Protein AF-A0A958EP16-F1 (afdb_monomer_lite)

Secondary structure (DSSP, 8-state):
--THHHHHHHHHHHHHTSPP-TTHHHHHHHHHHHHHHH--SHHHHHHHHHHHHHHHHHHHS-HHHHHHHHHHHHPPBTTB--SS--BGGGSS-HHHHHHHHHHHHHSS----TTS-TTBHHHHHHHHHHHHHTT-GGGGHHHHHHHHHHHHHHHHHH--SHHHHHHHHHHHHHHHHTT-

Sequence (179 aa):
MDNTFYSHIFRFYSKSLTFPYNELGWELQHLFRQMEVLCQNDLEEQLAGHALEVLNYFQGEEMSTLQGEYSRMFSHVEGEEPMLPIHFTAYGNPGDADLILDHLFESSFDVTFDEAPESIINLLDYYCYLAETDDILERLSEFVSVLKDFSQKLYEVSNINFYKELAKGLNEIAGILAD

Foldseek 3Di:
DLLLLLLLLLLLLLLLLDQDDDCSLVVLVVSLVSLVVVDDDPLSVVLSVLSVQLSVQSVVDDSCVSNVQSCQADPDDVPDHGLADQFLCVWFDVVLLVVLLVVLVPDPDDADPVDDCRGPSVVSNVCSVCSVVVNNLPRLPSVLRSLLGRLVSQLVSGPGVSSVSSSVSSNSVSVVSVD

Radius of gyration: 15.42 Å; chains: 1; bounding box: 32×38×39 Å

pLDDT: mean 91.77, std 8.0, range [49.97, 98.62]

Structure (mmCIF, N/CA/C/O backbone):
data_AF-A0A958EP16-F1
#
_entry.id   AF-A0A958EP16-F1
#
loop_
_atom_site.group_PDB
_atom_site.id
_atom_site.type_symbol
_atom_site.label_atom_id
_atom_site.label_alt_id
_atom_site.label_comp_id
_atom_site.label_asym_id
_atom_site.label_entity_id
_atom_site.label_seq_id
_atom_site.pdbx_PDB_ins_code
_atom_site.Cartn_x
_atom_site.Cartn_y
_atom_site.Cartn_z
_atom_site.occupancy
_atom_site.B_iso_or_equiv
_atom_site.auth_seq_id
_atom_site.auth_comp_id
_atom_site.auth_asym_id
_atom_site.auth_atom_id
_atom_site.pdbx_PDB_model_num
ATOM 1 N N . MET A 1 1 ? 14.818 -2.607 -17.129 1.00 49.97 1 MET A N 1
ATOM 2 C CA . MET A 1 1 ? 13.990 -1.503 -16.613 1.00 49.97 1 MET A CA 1
ATOM 3 C C . MET A 1 1 ? 14.517 -1.272 -15.212 1.00 49.97 1 MET A C 1
ATOM 5 O O . MET A 1 1 ? 14.805 -2.269 -14.569 1.00 49.97 1 MET A O 1
ATOM 9 N N . ASP A 1 2 ? 14.826 -0.042 -14.809 1.00 64.69 2 ASP A N 1
ATOM 10 C CA . ASP A 1 2 ? 15.309 0.185 -13.443 1.00 64.69 2 ASP A CA 1
ATOM 11 C C . ASP A 1 2 ? 14.117 0.015 -12.493 1.00 64.69 2 ASP A C 1
ATOM 13 O O . ASP A 1 2 ? 13.277 0.903 -12.373 1.00 64.69 2 ASP A O 1
ATOM 17 N N . ASN A 1 3 ? 13.997 -1.166 -11.886 1.00 81.38 3 ASN A N 1
ATOM 18 C CA . ASN A 1 3 ? 12.860 -1.521 -11.038 1.00 81.38 3 ASN A CA 1
ATOM 19 C C . ASN A 1 3 ? 12.918 -0.840 -9.657 1.00 81.38 3 ASN A C 1
ATOM 21 O O . ASN A 1 3 ? 12.017 -1.018 -8.834 1.00 81.38 3 ASN A O 1
ATOM 25 N N . THR A 1 4 ? 13.931 0.000 -9.412 1.00 88.62 4 THR A N 1
ATOM 26 C CA . THR A 1 4 ? 14.090 0.750 -8.161 1.00 88.62 4 THR A CA 1
ATOM 27 C C . THR A 1 4 ? 12.885 1.657 -7.883 1.00 88.62 4 THR A C 1
ATOM 29 O O . THR A 1 4 ? 12.469 1.772 -6.731 1.00 88.62 4 THR A O 1
ATOM 32 N N . PHE A 1 5 ? 12.259 2.247 -8.913 1.00 94.25 5 PHE A N 1
ATOM 33 C CA . PHE A 1 5 ? 11.011 3.007 -8.738 1.00 94.25 5 PHE A CA 1
ATOM 34 C C . PHE A 1 5 ? 9.907 2.141 -8.109 1.00 94.25 5 PHE A C 1
ATOM 36 O O . PHE A 1 5 ? 9.296 2.535 -7.113 1.00 94.25 5 PHE A O 1
ATOM 43 N N . TYR A 1 6 ? 9.696 0.936 -8.647 1.00 93.19 6 TYR A N 1
ATOM 44 C CA . TYR A 1 6 ? 8.673 0.013 -8.162 1.00 93.19 6 TYR A CA 1
ATOM 45 C C . TYR A 1 6 ? 8.987 -0.508 -6.754 1.00 93.19 6 TYR A C 1
ATOM 47 O O . TYR A 1 6 ? 8.089 -0.603 -5.922 1.00 93.19 6 TYR A O 1
ATOM 55 N N . SER A 1 7 ? 10.259 -0.742 -6.419 1.00 94.62 7 SER A N 1
ATOM 56 C CA . SER A 1 7 ? 10.644 -1.023 -5.027 1.00 94.62 7 SER A CA 1
ATOM 57 C C . SER A 1 7 ? 10.155 0.079 -4.077 1.00 94.62 7 SER A C 1
ATOM 59 O O . SER A 1 7 ? 9.487 -0.206 -3.077 1.00 94.62 7 SER A O 1
ATOM 61 N N . HIS A 1 8 ? 10.418 1.347 -4.404 1.00 96.25 8 HIS A N 1
ATOM 62 C CA . HIS A 1 8 ? 10.002 2.459 -3.554 1.00 96.25 8 HIS A CA 1
ATOM 63 C C . HIS A 1 8 ? 8.486 2.623 -3.483 1.00 96.25 8 HIS A C 1
ATOM 65 O O . HIS A 1 8 ? 7.982 2.951 -2.406 1.00 96.25 8 HIS A O 1
ATOM 71 N N . ILE A 1 9 ? 7.756 2.367 -4.573 1.00 96.75 9 ILE A N 1
ATOM 72 C CA . ILE A 1 9 ? 6.301 2.505 -4.551 1.00 96.75 9 ILE A CA 1
ATOM 73 C C . ILE A 1 9 ? 5.632 1.417 -3.718 1.00 96.75 9 ILE A C 1
ATOM 75 O O . ILE A 1 9 ? 4.785 1.731 -2.883 1.00 96.75 9 ILE A O 1
ATOM 79 N N . PHE A 1 10 ? 6.060 0.159 -3.841 1.00 96.56 10 PHE A N 1
ATOM 80 C CA . PHE A 1 10 ? 5.532 -0.908 -2.994 1.00 96.56 10 PHE A CA 1
ATOM 81 C C . PHE A 1 10 ? 5.832 -0.646 -1.520 1.00 96.56 10 PHE A C 1
ATOM 83 O O . PHE A 1 10 ? 4.932 -0.738 -0.686 1.00 96.56 10 PHE A O 1
ATOM 90 N N . ARG A 1 11 ? 7.056 -0.204 -1.205 1.00 96.50 11 ARG A N 1
ATOM 91 C CA . ARG A 1 11 ? 7.441 0.175 0.160 1.00 96.50 11 ARG A CA 1
ATOM 92 C C . ARG A 1 11 ? 6.622 1.355 0.689 1.00 96.50 11 ARG A C 1
ATOM 94 O O . ARG A 1 11 ? 6.258 1.362 1.862 1.00 96.50 11 ARG A O 1
ATOM 101 N N . PHE A 1 12 ? 6.300 2.338 -0.155 1.00 98.31 12 PHE A N 1
ATOM 102 C CA . PHE A 1 12 ? 5.432 3.461 0.209 1.00 98.31 12 PHE A CA 1
ATOM 103 C C . PHE A 1 12 ? 4.033 2.985 0.608 1.00 98.31 12 PHE A C 1
ATOM 105 O O . PHE A 1 12 ? 3.537 3.363 1.672 1.00 98.31 12 PHE A O 1
ATOM 112 N N . TYR A 1 13 ? 3.401 2.135 -0.205 1.00 98.19 13 TYR A N 1
ATOM 113 C CA . TYR A 1 13 ? 2.058 1.635 0.095 1.00 98.19 13 TYR A CA 1
ATOM 114 C C . TYR A 1 13 ? 2.039 0.650 1.265 1.00 98.19 13 TYR A C 1
ATOM 116 O O . TYR A 1 13 ? 1.132 0.733 2.091 1.00 98.19 13 TYR A O 1
ATOM 124 N N . SER A 1 14 ? 3.060 -0.203 1.391 1.00 97.06 14 SER A N 1
ATOM 125 C CA . SER A 1 14 ? 3.266 -1.071 2.558 1.00 97.06 14 SER A CA 1
ATOM 126 C C . SER A 1 14 ? 3.289 -0.246 3.848 1.00 97.06 14 SER A C 1
ATOM 128 O O . SER A 1 14 ? 2.462 -0.435 4.740 1.00 97.06 14 SER A O 1
ATOM 130 N N . LYS A 1 15 ? 4.145 0.785 3.902 1.00 96.56 15 LYS A N 1
ATOM 131 C CA . LYS A 1 15 ? 4.243 1.700 5.047 1.00 96.56 15 LYS A CA 1
ATOM 132 C C . LYS A 1 15 ? 2.944 2.450 5.321 1.00 96.56 15 LYS A C 1
ATOM 134 O O . LYS A 1 15 ? 2.556 2.599 6.478 1.00 96.56 15 LYS A O 1
ATOM 139 N N . SER A 1 16 ? 2.254 2.892 4.275 1.00 97.25 16 SER A N 1
ATOM 140 C CA . SER A 1 16 ? 0.991 3.629 4.399 1.00 97.25 16 SER A CA 1
ATOM 141 C C . SER A 1 16 ? -0.153 2.777 4.967 1.00 97.25 16 SER A C 1
ATOM 143 O O . SER A 1 16 ? -1.118 3.328 5.494 1.00 97.25 16 SER A O 1
ATOM 145 N N . LEU A 1 17 ? -0.049 1.448 4.877 1.00 96.50 17 LEU A N 1
ATOM 146 C CA . LEU A 1 17 ? -0.997 0.496 5.455 1.00 96.50 17 LEU A CA 1
ATOM 147 C C . LEU A 1 17 ? -0.679 0.107 6.900 1.00 96.50 17 LEU A C 1
ATOM 149 O O . LEU A 1 17 ? -1.462 -0.628 7.488 1.00 96.50 17 LEU A O 1
ATOM 153 N N . THR A 1 18 ? 0.422 0.579 7.486 1.00 95.25 18 THR A N 1
ATOM 154 C CA . THR A 1 18 ? 0.726 0.315 8.901 1.00 95.25 18 THR A CA 1
ATOM 155 C C . THR A 1 18 ? -0.133 1.179 9.830 1.00 95.25 18 THR A C 1
ATOM 157 O O . THR A 1 18 ? -0.734 2.176 9.412 1.00 95.25 18 THR A O 1
ATOM 160 N N . PHE A 1 19 ? -0.199 0.811 11.115 1.00 95.38 19 PHE A N 1
ATOM 161 C CA . PHE A 1 19 ? -0.883 1.628 12.119 1.00 95.38 19 PHE A CA 1
ATOM 162 C C . PHE A 1 19 ? -0.321 3.067 12.118 1.00 95.38 19 PHE A C 1
ATOM 164 O O . PHE A 1 19 ? 0.888 3.221 12.265 1.00 95.38 19 PHE A O 1
ATOM 171 N N . PRO A 1 20 ? -1.141 4.129 12.003 1.00 97.00 20 PRO A N 1
ATOM 172 C CA . PRO A 1 20 ? -0.633 5.500 11.898 1.00 97.00 20 PRO A CA 1
ATOM 173 C C . PRO A 1 20 ? 0.117 5.999 13.147 1.00 97.00 20 PRO A C 1
ATOM 175 O O . PRO A 1 20 ? -0.374 5.898 14.275 1.00 97.00 20 PRO A O 1
ATOM 178 N N . TYR A 1 21 ? 1.281 6.624 12.941 1.00 96.81 21 TYR A N 1
ATOM 179 C CA . TYR A 1 21 ? 2.093 7.272 13.983 1.00 96.81 21 TYR A CA 1
ATOM 180 C C . TYR A 1 21 ? 2.746 8.570 13.481 1.00 96.81 21 TYR A C 1
ATOM 182 O O . TYR A 1 21 ? 2.775 8.849 12.283 1.00 96.81 21 TYR A O 1
ATOM 190 N N . ASN A 1 22 ? 3.259 9.393 14.402 1.00 93.50 22 ASN A N 1
ATOM 191 C CA . ASN A 1 22 ? 3.715 10.761 14.108 1.00 93.50 22 ASN A CA 1
ATOM 192 C C . ASN A 1 22 ? 4.858 10.821 13.087 1.00 93.50 22 ASN A C 1
ATOM 194 O O . ASN A 1 22 ? 4.890 11.704 12.232 1.00 93.50 22 ASN A O 1
ATOM 198 N N . GLU A 1 23 ? 5.807 9.896 13.177 1.00 97.12 23 GLU A N 1
ATOM 199 C CA . GLU A 1 23 ? 6.991 9.864 12.324 1.00 97.12 23 GLU A CA 1
ATOM 200 C C . GLU A 1 23 ? 6.695 9.308 10.920 1.00 97.12 23 GLU A C 1
ATOM 202 O O . GLU A 1 23 ? 7.430 9.624 9.982 1.00 97.12 23 GLU A O 1
ATOM 207 N N . LEU A 1 24 ? 5.585 8.580 10.737 1.00 96.94 24 LEU A N 1
ATOM 208 C CA . LEU A 1 24 ? 5.226 7.940 9.467 1.00 96.94 24 LEU A CA 1
ATOM 209 C C . LEU A 1 24 ? 5.122 8.951 8.318 1.00 96.94 24 LEU A C 1
ATOM 211 O O . LEU A 1 24 ? 5.589 8.686 7.216 1.00 96.94 24 LEU A O 1
ATOM 215 N N . GLY A 1 25 ? 4.604 10.155 8.576 1.00 96.62 25 GLY A N 1
ATOM 216 C CA . GLY A 1 25 ? 4.508 11.200 7.551 1.00 96.62 25 GLY A CA 1
ATOM 217 C C . GLY A 1 25 ? 5.867 11.618 6.975 1.00 96.62 25 GLY A C 1
ATOM 218 O O . GLY A 1 25 ? 5.964 11.930 5.788 1.00 96.62 25 GLY A O 1
ATOM 219 N N . TRP A 1 26 ? 6.930 11.586 7.786 1.00 97.31 26 TRP A N 1
ATOM 220 C CA . TRP A 1 26 ? 8.295 11.867 7.331 1.00 97.31 26 TRP A CA 1
ATOM 221 C C . TRP A 1 26 ? 8.878 10.706 6.527 1.00 97.31 26 TRP A C 1
ATOM 223 O O . TRP A 1 26 ? 9.560 10.939 5.530 1.00 97.31 26 TRP A O 1
ATOM 233 N N . GLU A 1 27 ? 8.589 9.468 6.932 1.00 97.75 27 GLU A N 1
ATOM 234 C CA . GLU A 1 27 ? 8.996 8.263 6.201 1.00 97.75 27 GLU A CA 1
ATOM 235 C C . GLU A 1 27 ? 8.351 8.216 4.809 1.00 97.75 27 GLU A C 1
ATOM 237 O O . GLU A 1 27 ? 9.049 8.048 3.808 1.00 97.75 27 GLU A O 1
ATOM 242 N N . LEU A 1 28 ? 7.040 8.462 4.729 1.00 98.06 28 LEU A N 1
ATOM 243 C CA . LEU A 1 28 ? 6.305 8.529 3.465 1.00 98.06 28 LEU A CA 1
ATOM 244 C C . LEU A 1 28 ? 6.817 9.668 2.576 1.00 98.06 28 LEU A C 1
ATOM 246 O O . LEU A 1 28 ? 7.030 9.476 1.380 1.00 98.06 28 LEU A O 1
ATOM 250 N N . GLN A 1 29 ? 7.098 10.839 3.157 1.00 98.19 29 GLN A N 1
ATOM 251 C CA . GLN A 1 29 ? 7.703 11.954 2.429 1.00 98.19 29 GLN A CA 1
ATOM 252 C C . GLN A 1 29 ? 9.084 11.595 1.865 1.00 98.19 29 GLN A C 1
ATOM 254 O O . GLN A 1 29 ? 9.408 12.021 0.754 1.00 98.19 29 GLN A O 1
ATOM 259 N N . HIS A 1 30 ? 9.901 10.849 2.612 1.00 97.69 30 HIS A N 1
ATOM 260 C CA . HIS A 1 30 ? 11.217 10.404 2.157 1.00 97.69 30 HIS A CA 1
ATOM 261 C C . HIS A 1 30 ? 11.107 9.441 0.970 1.00 97.69 30 HIS A C 1
ATOM 263 O O . HIS A 1 30 ? 11.744 9.680 -0.056 1.00 97.69 30 HIS A O 1
ATOM 269 N N . LEU A 1 31 ? 10.255 8.417 1.080 1.00 97.12 31 LEU A N 1
ATOM 270 C CA . LEU A 1 31 ? 9.993 7.460 0.000 1.00 97.12 31 LEU A CA 1
ATOM 271 C C . LEU A 1 31 ? 9.449 8.161 -1.251 1.00 97.12 31 LEU A C 1
ATOM 273 O O . LEU A 1 31 ? 9.923 7.911 -2.357 1.00 97.12 31 LEU A O 1
ATOM 277 N N . PHE A 1 32 ? 8.529 9.115 -1.079 1.00 97.81 32 PHE A N 1
ATOM 278 C CA . PHE A 1 32 ? 8.015 9.920 -2.185 1.00 97.81 32 PHE A CA 1
ATOM 279 C C . PHE A 1 32 ? 9.122 10.685 -2.922 1.00 97.81 32 PHE A C 1
ATOM 281 O O . PHE A 1 32 ? 9.171 10.671 -4.149 1.00 97.81 32 PHE A O 1
ATOM 288 N N . ARG A 1 33 ? 10.061 11.308 -2.198 1.00 97.75 33 ARG A N 1
ATOM 289 C CA . ARG A 1 33 ? 11.191 12.014 -2.830 1.00 97.75 33 ARG A CA 1
ATOM 290 C C . ARG A 1 33 ? 12.118 11.078 -3.603 1.00 97.75 33 ARG A C 1
ATOM 292 O O . ARG A 1 33 ? 12.686 11.501 -4.603 1.00 97.75 33 ARG A O 1
ATOM 299 N N . GLN A 1 34 ? 12.279 9.832 -3.158 1.00 95.81 34 GLN A N 1
ATOM 300 C CA . GLN A 1 34 ? 13.047 8.833 -3.907 1.00 95.81 34 GLN A CA 1
ATOM 301 C C . GLN A 1 34 ? 12.351 8.490 -5.229 1.00 95.81 34 GLN A C 1
ATOM 303 O O . GLN A 1 34 ? 12.999 8.520 -6.272 1.00 95.81 34 GLN A O 1
ATOM 308 N N . MET A 1 35 ? 11.033 8.266 -5.203 1.00 95.50 35 MET A N 1
ATOM 309 C CA . MET A 1 35 ? 10.237 8.030 -6.415 1.00 95.50 35 MET A CA 1
ATOM 310 C C . MET A 1 35 ? 10.289 9.214 -7.390 1.00 95.50 35 MET A C 1
ATOM 312 O O . MET A 1 35 ? 10.505 9.013 -8.580 1.00 95.50 35 MET A O 1
ATOM 316 N N . GLU A 1 36 ? 10.164 10.448 -6.889 1.00 94.31 36 GLU A N 1
ATOM 317 C CA . GLU A 1 36 ? 10.193 11.676 -7.702 1.00 94.31 36 GLU A CA 1
ATOM 318 C C . GLU A 1 36 ? 11.503 11.825 -8.497 1.00 94.31 36 GLU A C 1
ATOM 320 O O . GLU A 1 36 ? 11.489 12.272 -9.640 1.00 94.31 36 GLU A O 1
ATOM 325 N N . VAL A 1 37 ? 12.638 11.427 -7.914 1.00 94.25 37 VAL A N 1
ATOM 326 C CA . VAL A 1 37 ? 13.952 11.472 -8.581 1.00 94.25 37 VAL A CA 1
ATOM 327 C C . VAL A 1 37 ? 14.127 10.339 -9.595 1.00 94.25 37 VAL A C 1
ATOM 329 O O . VAL A 1 37 ? 14.864 10.503 -10.567 1.00 94.25 37 VAL A O 1
ATOM 332 N N . LEU A 1 38 ? 13.494 9.192 -9.350 1.00 93.81 38 LEU A N 1
ATOM 333 C CA . LEU A 1 38 ? 13.651 7.986 -10.161 1.00 93.81 38 LEU A CA 1
ATOM 334 C C . LEU A 1 38 ? 12.691 7.913 -11.344 1.00 93.81 38 LEU A C 1
ATOM 336 O O . LEU A 1 38 ? 12.993 7.173 -12.270 1.00 93.81 38 LEU A O 1
ATOM 340 N N . CYS A 1 39 ? 11.586 8.657 -11.316 1.00 92.62 39 CYS A N 1
ATOM 341 C CA . CYS A 1 39 ? 10.572 8.676 -12.364 1.00 92.62 39 CYS A CA 1
ATOM 342 C C . CYS A 1 39 ? 11.172 8.962 -13.757 1.00 92.62 39 CYS A C 1
ATOM 344 O O . CYS A 1 39 ? 11.847 9.975 -13.964 1.00 92.62 39 CYS A O 1
ATOM 346 N N . GLN A 1 40 ? 10.922 8.071 -14.719 1.00 93.00 40 GLN A N 1
ATOM 347 C CA . GLN A 1 40 ? 11.486 8.119 -16.075 1.00 93.00 40 GLN A CA 1
ATOM 348 C C . GLN A 1 40 ? 10.427 8.211 -17.177 1.00 93.00 40 GLN A C 1
ATOM 350 O O . GLN A 1 40 ? 10.778 8.478 -18.329 1.00 93.00 40 GLN A O 1
ATOM 355 N N . ASN A 1 41 ? 9.156 7.947 -16.865 1.00 92.62 41 ASN A N 1
ATOM 356 C CA . ASN A 1 41 ? 8.073 7.885 -17.845 1.00 92.62 41 ASN A CA 1
ATOM 357 C C . ASN A 1 41 ? 6.717 8.316 -17.259 1.00 92.62 41 ASN A C 1
ATOM 359 O O . ASN A 1 41 ? 6.550 8.408 -16.046 1.00 92.62 41 ASN A O 1
ATOM 363 N N . ASP A 1 42 ? 5.744 8.540 -18.144 1.00 94.25 42 ASP A N 1
ATOM 364 C CA . ASP A 1 42 ? 4.411 9.044 -17.792 1.00 94.25 42 ASP A CA 1
ATOM 365 C C . ASP A 1 42 ? 3.644 8.119 -16.822 1.00 94.25 42 ASP A C 1
ATOM 367 O O . ASP A 1 42 ? 2.875 8.607 -15.994 1.00 94.25 42 ASP A O 1
ATOM 371 N N . LEU A 1 43 ? 3.852 6.793 -16.889 1.00 93.75 43 LEU A N 1
ATOM 372 C CA . LEU A 1 43 ? 3.199 5.837 -15.979 1.00 93.75 43 LEU A CA 1
ATOM 373 C C . LEU A 1 43 ? 3.758 5.962 -14.559 1.00 93.75 43 LEU A C 1
ATOM 375 O O . LEU A 1 43 ? 3.006 6.008 -13.589 1.00 93.75 43 LEU A O 1
ATOM 379 N N . GLU A 1 44 ? 5.079 6.059 -14.431 1.00 94.88 44 GLU A N 1
ATOM 380 C CA . GLU A 1 44 ? 5.746 6.300 -13.150 1.00 94.88 44 GLU A CA 1
ATOM 381 C C . GLU A 1 44 ? 5.371 7.674 -12.575 1.00 94.88 44 GLU A C 1
ATOM 383 O O . GLU A 1 44 ? 5.170 7.803 -11.367 1.00 94.88 44 GLU A O 1
ATOM 388 N N . GLU A 1 45 ? 5.193 8.694 -13.422 1.00 94.88 45 GLU A N 1
ATOM 389 C CA . GLU A 1 45 ? 4.743 10.023 -12.993 1.00 94.88 45 GLU A CA 1
ATOM 390 C C . GLU A 1 45 ? 3.316 9.969 -12.446 1.00 94.88 45 GLU A C 1
ATOM 392 O O . GLU A 1 45 ? 3.033 10.523 -11.380 1.00 94.88 45 GLU A O 1
ATOM 397 N N . GLN A 1 46 ? 2.428 9.246 -13.130 1.00 95.75 46 GLN A N 1
ATOM 398 C CA . GLN A 1 46 ? 1.061 9.026 -12.675 1.00 95.75 46 GLN A CA 1
ATOM 399 C C . GLN A 1 46 ? 1.032 8.305 -11.320 1.00 95.75 46 GLN A C 1
ATOM 401 O O . GLN A 1 46 ? 0.353 8.748 -10.389 1.00 95.75 46 GLN A O 1
ATOM 406 N N . LEU A 1 47 ? 1.801 7.225 -11.185 1.00 96.50 47 LEU A N 1
ATOM 407 C CA . LEU A 1 47 ? 1.928 6.457 -9.950 1.00 96.50 47 LEU A CA 1
ATOM 408 C C . LEU A 1 47 ? 2.492 7.295 -8.789 1.00 96.50 47 LEU A C 1
ATOM 410 O O . LEU A 1 47 ? 1.951 7.271 -7.681 1.00 96.50 47 LEU A O 1
ATOM 414 N N . ALA A 1 48 ? 3.528 8.098 -9.042 1.00 97.06 48 ALA A N 1
ATOM 415 C CA . ALA A 1 48 ? 4.055 9.043 -8.062 1.00 97.06 48 ALA A CA 1
ATOM 416 C C . ALA A 1 48 ? 3.007 10.103 -7.678 1.00 97.06 48 ALA A C 1
ATOM 418 O O . ALA A 1 48 ? 2.887 10.453 -6.504 1.00 97.06 48 ALA A O 1
ATOM 419 N N . GLY A 1 49 ? 2.200 10.571 -8.634 1.00 97.44 49 GLY A N 1
ATOM 420 C CA . GLY A 1 49 ? 1.079 11.478 -8.386 1.00 97.44 49 GLY A CA 1
ATOM 421 C C . GLY A 1 49 ? 0.064 10.907 -7.393 1.00 97.44 49 GLY A C 1
ATOM 422 O O . GLY A 1 49 ? -0.325 11.594 -6.449 1.00 97.44 49 GLY A O 1
ATOM 423 N N . HIS A 1 50 ? -0.302 9.629 -7.525 1.00 98.06 50 HIS A N 1
ATOM 424 C CA . HIS A 1 50 ? -1.168 8.960 -6.548 1.00 98.06 50 HIS A CA 1
ATOM 425 C C . HIS A 1 50 ? -0.526 8.871 -5.157 1.00 98.06 50 HIS A C 1
ATOM 427 O O . HIS A 1 50 ? -1.196 9.131 -4.156 1.00 98.06 50 HIS A O 1
ATOM 433 N N . ALA A 1 51 ? 0.770 8.561 -5.073 1.00 98.19 51 ALA A N 1
ATOM 434 C CA . ALA A 1 51 ? 1.487 8.554 -3.798 1.00 98.19 51 ALA A CA 1
ATOM 435 C C . ALA A 1 51 ? 1.530 9.951 -3.144 1.00 98.19 51 ALA A C 1
ATOM 437 O O . ALA A 1 51 ? 1.394 10.071 -1.924 1.00 98.19 51 ALA A O 1
ATOM 438 N N . LEU A 1 52 ? 1.656 11.020 -3.938 1.00 98.31 52 LEU A N 1
ATOM 439 C CA . LEU A 1 52 ? 1.599 12.396 -3.442 1.00 98.31 52 LEU A CA 1
ATOM 440 C C . LEU A 1 52 ? 0.230 12.734 -2.839 1.00 98.31 52 LEU A C 1
ATOM 442 O O . LEU A 1 52 ? 0.174 13.339 -1.770 1.00 98.31 52 LEU A O 1
ATOM 446 N N . GLU A 1 53 ? -0.866 12.332 -3.484 1.00 98.31 53 GLU A N 1
ATOM 447 C CA . GLU A 1 53 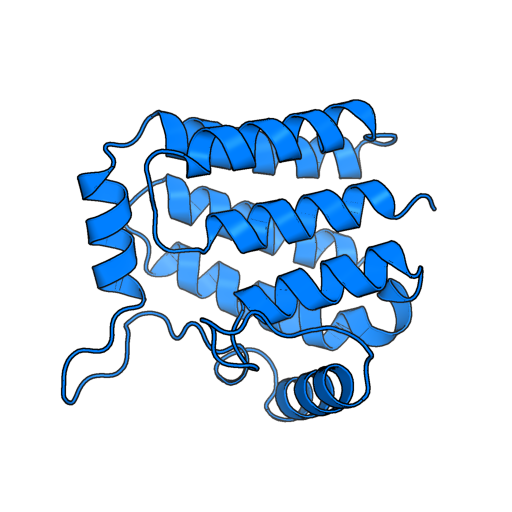? -2.217 12.534 -2.942 1.00 98.31 53 GLU A CA 1
ATOM 448 C C . GLU A 1 53 ? -2.394 11.811 -1.601 1.00 98.31 53 GLU A C 1
ATOM 450 O O 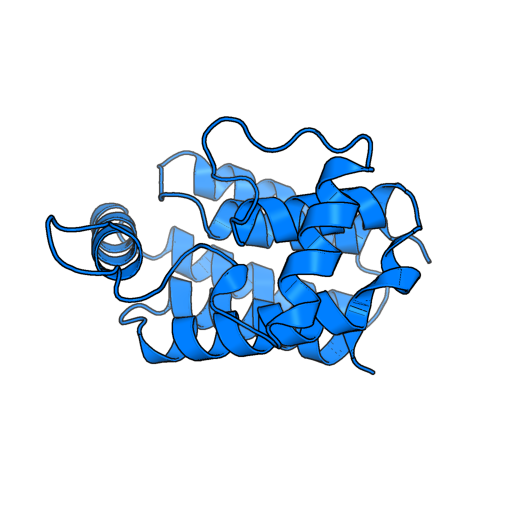. GLU A 1 53 ? -2.847 12.414 -0.626 1.00 98.31 53 GLU A O 1
ATOM 455 N N . VAL A 1 54 ? -1.942 10.554 -1.501 1.00 98.38 54 VAL A N 1
ATOM 456 C CA . VAL A 1 54 ? -1.940 9.797 -0.235 1.00 98.38 54 VAL A CA 1
ATOM 457 C C . VAL A 1 54 ? -1.184 10.555 0.859 1.00 98.38 54 VAL A C 1
ATOM 459 O O . VAL A 1 54 ? -1.704 10.730 1.963 1.00 98.38 54 VAL A O 1
ATOM 462 N N . LEU A 1 55 ? 0.016 11.051 0.550 1.00 98.12 55 LEU A N 1
ATOM 463 C CA . LEU A 1 55 ? 0.839 11.815 1.487 1.00 98.12 55 LEU A CA 1
ATOM 464 C C . LEU A 1 55 ? 0.160 13.119 1.930 1.00 98.12 55 LEU A C 1
ATOM 466 O O . LEU A 1 55 ? 0.158 13.435 3.121 1.00 98.12 55 LEU A O 1
ATOM 470 N N . ASN A 1 56 ? -0.441 13.855 0.994 1.00 98.19 56 ASN A N 1
ATOM 471 C CA . ASN A 1 56 ? -1.142 15.105 1.278 1.00 98.19 56 ASN A CA 1
ATOM 472 C C . ASN A 1 56 ? -2.325 14.877 2.226 1.00 98.19 56 ASN A C 1
ATOM 474 O O . ASN A 1 56 ? -2.495 15.627 3.189 1.00 98.19 56 ASN A O 1
ATOM 478 N N . TYR A 1 57 ? -3.121 13.828 1.996 1.00 98.19 57 TYR A N 1
ATOM 479 C CA . TYR A 1 57 ? -4.221 13.486 2.896 1.00 98.19 57 TYR A CA 1
ATOM 480 C C . TYR A 1 57 ? -3.734 12.989 4.256 1.00 98.19 57 TYR A C 1
ATOM 482 O O . TYR A 1 57 ? -4.316 13.377 5.264 1.00 98.19 57 TYR A O 1
ATOM 490 N N . PHE A 1 58 ? -2.661 12.195 4.312 1.00 97.81 58 PHE A N 1
ATOM 491 C CA . PHE A 1 58 ? -2.072 11.769 5.584 1.00 97.81 58 PHE A CA 1
ATOM 492 C C . PHE A 1 58 ? -1.637 12.972 6.434 1.00 97.81 58 PHE A C 1
ATOM 494 O O . PHE A 1 58 ? -1.945 13.043 7.619 1.00 97.81 58 PHE A O 1
ATOM 501 N N . GLN A 1 59 ? -0.946 13.943 5.828 1.00 96.38 59 GLN A N 1
ATOM 502 C CA . GLN A 1 59 ? -0.459 15.141 6.522 1.00 96.38 59 GLN A CA 1
ATOM 503 C C . GLN A 1 59 ? -1.573 16.139 6.872 1.00 96.38 59 GLN A C 1
ATOM 505 O O . GLN A 1 59 ? -1.405 16.949 7.784 1.00 96.38 59 GLN A O 1
ATOM 510 N N . GLY A 1 60 ? -2.683 16.115 6.131 1.00 95.69 60 GLY A N 1
ATOM 511 C CA . GLY A 1 60 ? -3.833 16.994 6.343 1.00 95.69 60 GLY A CA 1
ATOM 512 C C . GLY A 1 60 ? -4.858 16.481 7.358 1.00 95.69 60 GLY A C 1
ATOM 513 O O . GLY A 1 60 ? -5.725 17.253 7.766 1.00 95.69 60 GLY A O 1
ATOM 514 N N . GLU A 1 61 ? -4.782 15.211 7.753 1.00 95.94 61 GLU A N 1
ATOM 515 C CA . GLU A 1 61 ? -5.729 14.563 8.663 1.00 95.94 61 GLU A CA 1
ATOM 516 C C . GLU A 1 61 ? -5.220 14.573 10.113 1.00 95.94 61 GLU A C 1
ATOM 518 O O . GLU A 1 61 ? -4.018 14.511 10.381 1.00 95.94 61 GLU A O 1
ATOM 523 N N . GLU A 1 62 ? -6.134 14.634 11.086 1.00 97.31 62 GLU A N 1
ATOM 524 C CA . GLU A 1 62 ? -5.736 14.514 12.490 1.00 97.31 62 GLU A CA 1
ATOM 525 C C . GLU A 1 62 ? -5.286 13.079 12.805 1.00 97.31 62 GLU A C 1
ATOM 527 O O . GLU A 1 62 ? -5.967 12.107 12.473 1.00 97.31 62 GLU A O 1
ATOM 532 N N . MET A 1 63 ? -4.167 12.927 13.525 1.00 97.75 63 MET A N 1
ATOM 533 C CA . MET A 1 63 ? -3.609 11.607 13.862 1.00 97.75 63 MET A CA 1
ATOM 534 C C . MET A 1 63 ? -4.620 10.697 14.578 1.00 97.75 63 MET A C 1
ATOM 536 O O . MET A 1 63 ? -4.701 9.507 14.290 1.00 97.75 63 MET A O 1
ATOM 540 N N . SER A 1 64 ? -5.443 11.252 15.472 1.00 97.81 64 SER A N 1
ATOM 541 C CA . SER A 1 64 ? -6.506 10.495 16.143 1.00 97.81 64 SER A CA 1
ATOM 542 C C . SER A 1 64 ? -7.582 9.995 15.182 1.00 97.81 64 SER A C 1
ATOM 544 O O . SER A 1 64 ? -8.131 8.916 15.403 1.00 97.81 64 SER A O 1
ATOM 546 N N . THR A 1 65 ? -7.879 10.744 14.117 1.00 98.19 65 THR A N 1
ATOM 547 C CA . THR A 1 65 ? -8.815 10.311 13.074 1.00 98.19 65 THR A CA 1
ATOM 548 C C . THR A 1 65 ? -8.222 9.159 12.273 1.00 98.19 65 THR A C 1
ATOM 550 O O . THR A 1 65 ? -8.894 8.146 12.088 1.00 98.19 65 THR A O 1
ATOM 553 N N . LEU A 1 66 ? -6.952 9.267 11.864 1.00 98.25 66 LEU A N 1
ATOM 554 C CA . LEU A 1 66 ? -6.241 8.199 11.153 1.00 98.25 66 LEU A CA 1
ATOM 555 C C . LEU A 1 66 ? -6.217 6.904 11.978 1.00 98.25 66 LEU A C 1
ATOM 557 O O . LEU A 1 66 ? -6.620 5.847 11.497 1.00 98.25 66 LEU A O 1
ATOM 561 N N . GLN A 1 67 ? -5.805 6.991 13.244 1.00 98.00 67 GLN A N 1
ATOM 562 C CA . GLN A 1 67 ? -5.729 5.843 14.155 1.00 98.00 67 GLN A CA 1
ATOM 563 C C . GLN A 1 67 ? -7.102 5.237 14.465 1.00 98.00 67 GLN A C 1
ATOM 565 O O . GLN A 1 67 ? -7.243 4.013 14.531 1.00 98.00 67 GLN A O 1
ATOM 570 N N . GLY A 1 68 ? -8.120 6.080 14.658 1.00 97.81 68 GLY A N 1
ATOM 571 C CA . GLY A 1 68 ? -9.491 5.634 14.891 1.00 97.81 68 GLY A CA 1
ATOM 572 C C . GLY A 1 68 ? -10.054 4.876 13.692 1.00 97.81 68 GLY A C 1
ATOM 573 O O . GLY A 1 68 ? -10.659 3.818 13.859 1.00 97.81 68 GLY A O 1
ATOM 574 N N . GLU A 1 69 ? -9.798 5.374 12.485 1.00 97.81 69 GLU A N 1
ATOM 575 C CA . GLU A 1 69 ? -10.232 4.732 11.251 1.00 97.81 69 GLU A CA 1
ATOM 576 C C . GLU A 1 69 ? -9.475 3.426 10.977 1.00 97.81 69 GLU A C 1
ATOM 578 O O . GLU A 1 69 ? -10.109 2.420 10.659 1.00 97.81 69 GLU A O 1
ATOM 583 N N . TYR A 1 70 ? -8.154 3.398 11.190 1.00 97.12 70 TYR A N 1
ATOM 584 C CA . TYR A 1 70 ? -7.367 2.163 11.141 1.00 97.12 70 TYR A CA 1
ATOM 585 C C . TYR A 1 70 ? -7.958 1.102 12.071 1.00 97.12 70 TYR A C 1
ATOM 587 O O . TYR A 1 70 ? -8.238 -0.025 11.664 1.00 97.12 70 TYR A O 1
ATOM 595 N N . SER A 1 71 ? -8.188 1.483 13.331 1.00 95.56 71 SER A N 1
ATOM 596 C CA . SER A 1 71 ? -8.687 0.560 14.348 1.00 95.56 71 SER A CA 1
ATOM 597 C C . SER A 1 71 ? -10.067 0.028 13.971 1.00 95.56 71 SER A C 1
ATOM 599 O O . SER A 1 71 ? -10.317 -1.167 14.079 1.00 95.56 71 SER A O 1
ATOM 601 N N . ARG A 1 72 ? -10.948 0.893 13.454 1.00 95.31 72 ARG A N 1
ATOM 602 C CA . ARG A 1 72 ? -12.284 0.504 12.990 1.00 95.31 72 ARG A CA 1
ATOM 603 C C . ARG A 1 72 ? -12.241 -0.531 11.864 1.00 95.31 72 ARG A C 1
ATOM 605 O O . ARG A 1 72 ? -13.101 -1.406 11.831 1.00 95.31 72 ARG A O 1
ATOM 612 N N . MET A 1 73 ? -11.301 -0.406 10.927 1.00 96.12 73 MET A N 1
ATOM 613 C CA . MET A 1 73 ? -11.238 -1.292 9.762 1.00 96.12 73 MET A CA 1
ATOM 614 C C . MET A 1 73 ? -10.541 -2.619 10.065 1.00 96.12 73 MET A C 1
ATOM 616 O O . MET A 1 73 ? -11.062 -3.667 9.690 1.00 96.12 73 MET A O 1
ATOM 620 N N . PHE A 1 74 ? -9.394 -2.569 10.745 1.00 93.75 74 PHE A N 1
ATOM 621 C CA . PHE A 1 74 ? -8.463 -3.699 10.829 1.00 93.75 74 PHE A CA 1
ATOM 622 C C . PHE A 1 74 ? -8.415 -4.387 12.198 1.00 93.75 74 PHE A C 1
ATOM 624 O O . PHE A 1 74 ? -7.894 -5.497 12.304 1.00 93.75 74 PHE A O 1
ATOM 631 N N . SER A 1 75 ? -8.913 -3.756 13.270 1.00 88.56 75 SER A N 1
ATOM 632 C CA . SER A 1 75 ? -8.832 -4.371 14.602 1.00 88.56 75 SER A CA 1
ATOM 633 C C . SER A 1 75 ? -9.851 -5.489 14.764 1.00 88.56 75 SER A C 1
ATOM 635 O O . SER A 1 75 ? -11.015 -5.350 14.395 1.00 88.56 75 SER A O 1
ATOM 637 N N . HIS A 1 76 ? -9.413 -6.575 15.395 1.00 80.25 76 HIS A N 1
ATOM 638 C CA . HIS A 1 76 ? -10.299 -7.647 15.823 1.00 80.25 76 HIS A CA 1
ATOM 639 C C . HIS A 1 76 ? -11.002 -7.249 17.121 1.00 80.25 76 HIS A C 1
ATOM 641 O O . HIS A 1 76 ? -10.358 -6.859 18.099 1.00 80.25 76 HIS A O 1
ATOM 647 N N . VAL A 1 77 ? -12.323 -7.388 17.140 1.00 79.38 77 VAL A N 1
ATOM 648 C CA . VAL A 1 77 ? -13.125 -7.342 18.364 1.00 79.38 77 VAL A CA 1
ATOM 649 C C . VAL A 1 77 ? -13.475 -8.783 18.722 1.00 79.38 77 VAL A C 1
ATOM 651 O O . VAL A 1 77 ? -13.709 -9.606 17.843 1.00 79.38 77 VAL A O 1
ATOM 654 N N . GLU A 1 78 ? -13.459 -9.134 20.008 1.00 77.69 78 GLU A N 1
ATOM 655 C CA . GLU A 1 78 ? -13.716 -10.513 20.437 1.00 77.69 78 GLU A CA 1
ATOM 656 C C . GLU A 1 78 ? -15.062 -11.025 19.888 1.00 77.69 78 GLU A C 1
ATOM 658 O O . GLU A 1 78 ? -16.122 -10.494 20.217 1.00 77.69 78 GLU A O 1
ATOM 663 N N . GLY A 1 79 ? -15.005 -12.067 19.051 1.00 76.69 79 GLY A N 1
ATOM 664 C CA . GLY A 1 79 ? -16.179 -12.678 18.422 1.00 76.69 79 GLY A CA 1
ATOM 665 C C . GLY A 1 79 ? -16.623 -12.057 17.092 1.00 76.69 79 GLY A C 1
ATOM 666 O O . GLY A 1 79 ? -17.610 -12.533 16.531 1.00 76.69 79 GLY A O 1
ATOM 667 N N . GLU A 1 80 ? -15.912 -11.052 16.572 1.00 83.69 80 GLU A N 1
ATOM 668 C CA . GLU A 1 80 ? -16.203 -10.405 15.289 1.00 83.69 80 GLU A CA 1
ATOM 669 C C . GLU A 1 80 ? -14.954 -10.345 14.397 1.00 83.69 80 GLU A C 1
ATOM 671 O O . GLU A 1 80 ? -13.861 -9.986 14.837 1.00 83.69 80 GLU A O 1
ATOM 676 N N . GLU A 1 81 ? -15.130 -10.691 13.121 1.00 84.44 81 GLU A N 1
ATOM 677 C CA . GLU A 1 81 ? -14.109 -10.482 12.092 1.00 84.44 81 GLU A CA 1
ATOM 678 C C . GLU A 1 81 ? -13.912 -8.976 11.845 1.00 84.44 81 GLU A C 1
ATOM 680 O O . GLU A 1 81 ? -14.885 -8.212 11.917 1.00 84.44 81 GLU A O 1
ATOM 685 N N . PRO A 1 82 ? -12.687 -8.522 11.525 1.00 91.56 82 PRO A N 1
ATOM 686 C CA . PRO A 1 82 ? -12.449 -7.133 11.159 1.00 91.56 82 PRO A CA 1
ATOM 687 C C . PRO A 1 82 ? -13.278 -6.757 9.925 1.00 91.56 82 PRO A C 1
ATOM 689 O O . PRO A 1 82 ? -13.541 -7.583 9.047 1.00 91.56 82 PRO A O 1
ATOM 692 N N . MET A 1 83 ? -13.658 -5.480 9.821 1.00 93.94 83 MET A N 1
ATOM 693 C CA . MET A 1 83 ? -14.415 -4.991 8.660 1.00 93.94 83 MET A CA 1
ATOM 694 C C . MET A 1 83 ? -13.641 -5.179 7.353 1.00 93.94 83 MET A C 1
ATOM 696 O O . MET A 1 83 ? -14.242 -5.396 6.301 1.00 93.94 83 MET A O 1
ATOM 700 N N . LEU A 1 84 ? -12.315 -5.084 7.432 1.00 95.88 84 LEU A N 1
ATOM 701 C CA . LEU A 1 84 ? -11.403 -5.336 6.336 1.00 95.88 84 LEU A CA 1
ATOM 702 C C . LEU A 1 84 ? -10.266 -6.242 6.829 1.00 95.88 84 LEU A C 1
ATOM 704 O O . LEU A 1 84 ? -9.392 -5.777 7.561 1.00 95.88 84 LEU A O 1
ATOM 708 N N . PRO A 1 85 ? -10.254 -7.530 6.450 1.00 94.00 85 PRO A N 1
ATOM 709 C CA . PRO A 1 85 ? -9.149 -8.424 6.777 1.00 94.00 85 PRO A CA 1
ATOM 710 C C . PRO A 1 85 ? -7.826 -7.895 6.216 1.00 94.00 85 PRO A C 1
ATOM 712 O O . PRO A 1 85 ? -7.745 -7.577 5.034 1.00 94.00 85 PRO A O 1
ATOM 715 N N . ILE A 1 86 ? -6.765 -7.827 7.019 1.00 92.81 86 ILE A N 1
ATOM 716 C CA . ILE A 1 86 ? -5.441 -7.432 6.503 1.00 92.81 86 ILE A CA 1
ATOM 717 C C . ILE A 1 86 ? -4.711 -8.596 5.813 1.00 92.81 86 ILE A C 1
ATOM 719 O O . ILE A 1 86 ? -3.664 -8.396 5.210 1.00 92.81 86 ILE A O 1
ATOM 723 N N . HIS A 1 87 ? -5.254 -9.812 5.884 1.00 93.12 87 HIS A N 1
ATOM 724 C CA . HIS A 1 87 ? -4.652 -11.019 5.324 1.00 93.12 87 HIS A CA 1
ATOM 725 C C . HIS A 1 87 ? -5.009 -11.171 3.839 1.00 93.12 87 HIS A C 1
ATOM 727 O O . HIS A 1 87 ? -6.192 -11.194 3.492 1.00 93.12 87 HIS A O 1
ATOM 733 N N . PHE A 1 88 ? -4.015 -11.314 2.957 1.00 93.00 88 PHE A N 1
ATOM 734 C CA . PHE A 1 88 ? -4.247 -11.432 1.514 1.00 93.00 88 PHE A CA 1
ATOM 735 C C . PHE A 1 88 ? -5.027 -12.693 1.122 1.00 93.00 88 PHE A C 1
ATOM 737 O O . PHE A 1 88 ? -5.670 -12.709 0.079 1.00 93.00 88 PHE A O 1
ATOM 744 N N . THR A 1 89 ? -5.052 -13.713 1.983 1.00 92.56 89 THR A N 1
ATOM 745 C CA . THR A 1 89 ? -5.844 -14.946 1.819 1.00 92.56 89 THR A CA 1
ATOM 746 C C . THR A 1 89 ? -7.356 -14.700 1.740 1.00 92.56 89 THR A C 1
ATOM 748 O O . THR A 1 89 ? -8.097 -15.565 1.278 1.00 92.56 89 THR A O 1
ATOM 751 N N . ALA A 1 90 ? -7.833 -13.523 2.161 1.00 92.75 90 ALA A N 1
ATOM 752 C CA . ALA A 1 90 ? -9.233 -13.111 2.047 1.00 92.75 90 ALA A CA 1
ATOM 753 C C . ALA A 1 90 ? -9.599 -12.492 0.676 1.00 92.75 90 ALA A C 1
ATOM 755 O O . ALA A 1 90 ? -10.739 -12.037 0.490 1.00 92.75 90 ALA A O 1
ATOM 756 N N . TYR A 1 91 ? -8.648 -12.432 -0.262 1.00 93.19 91 TYR A N 1
ATOM 757 C CA . TYR A 1 91 ? -8.756 -11.727 -1.541 1.00 93.19 91 TYR A CA 1
ATOM 758 C C . TYR A 1 91 ? -8.173 -12.566 -2.686 1.00 93.19 91 TYR A C 1
ATOM 760 O O . TYR A 1 91 ? -7.324 -13.424 -2.462 1.00 93.19 91 TYR A O 1
ATOM 768 N N . GLY A 1 92 ? -8.611 -12.308 -3.922 1.00 86.50 92 GLY A N 1
ATOM 769 C CA . GLY A 1 92 ? -8.177 -13.081 -5.084 1.00 86.50 92 GLY A CA 1
ATOM 770 C C . GLY A 1 92 ? -8.743 -14.504 -5.114 1.00 86.50 92 GLY A C 1
ATOM 771 O O . GLY A 1 92 ? -9.713 -14.832 -4.421 1.00 86.50 92 GLY A O 1
ATOM 772 N N . ASN A 1 93 ? -8.165 -15.364 -5.958 1.00 85.62 93 ASN A N 1
ATOM 773 C CA . ASN A 1 93 ? -8.601 -16.756 -6.022 1.00 85.62 93 ASN A CA 1
ATOM 774 C C . ASN A 1 93 ? -7.971 -17.567 -4.880 1.00 85.62 93 ASN A C 1
ATOM 776 O O . ASN A 1 93 ? -6.805 -17.353 -4.556 1.00 85.62 93 ASN A O 1
ATOM 780 N N . PRO A 1 94 ? -8.671 -18.577 -4.327 1.00 78.81 94 PRO A N 1
ATOM 781 C CA . PRO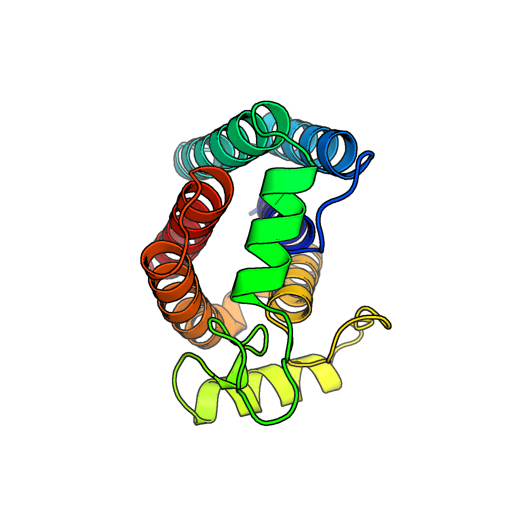 A 1 94 ? -8.124 -19.403 -3.248 1.00 78.81 94 PRO A CA 1
ATOM 782 C C . PRO A 1 94 ? -6.761 -20.044 -3.554 1.00 78.81 94 PRO A C 1
ATOM 784 O O . PRO A 1 94 ? -5.967 -20.225 -2.643 1.00 78.81 94 PRO A O 1
ATOM 787 N N . GLY A 1 95 ? -6.478 -20.371 -4.821 1.00 81.75 95 GLY A N 1
ATOM 788 C CA . GLY A 1 95 ? -5.185 -20.935 -5.222 1.00 81.75 95 GLY A CA 1
ATOM 789 C C . GLY A 1 95 ? -4.048 -19.913 -5.306 1.00 81.75 95 GLY A C 1
ATOM 790 O O . GLY A 1 95 ? -2.892 -20.298 -5.177 1.00 81.75 95 GLY A O 1
ATOM 791 N N . ASP A 1 96 ? -4.360 -18.628 -5.484 1.00 83.31 96 ASP A N 1
ATOM 792 C CA . ASP A 1 96 ? -3.355 -17.572 -5.641 1.00 83.31 96 ASP A CA 1
ATOM 793 C C . ASP A 1 96 ? -2.655 -17.305 -4.300 1.00 83.31 96 ASP A C 1
ATOM 795 O O . ASP A 1 96 ? -1.439 -17.147 -4.242 1.00 83.31 96 ASP A O 1
ATOM 799 N N . ALA A 1 97 ? -3.417 -17.317 -3.202 1.00 83.44 97 ALA A N 1
ATOM 800 C CA . ALA A 1 97 ? -2.886 -17.073 -1.866 1.00 83.44 97 ALA A CA 1
ATOM 801 C C . ALA A 1 97 ? -1.926 -18.179 -1.393 1.00 83.44 97 ALA A C 1
ATOM 803 O O . ALA A 1 97 ? -0.890 -17.870 -0.806 1.00 83.44 97 ALA A O 1
ATOM 804 N N . ASP A 1 98 ? -2.239 -19.447 -1.682 1.00 85.38 98 ASP A N 1
ATOM 805 C CA . ASP A 1 98 ? -1.358 -20.578 -1.362 1.00 85.38 98 ASP A CA 1
ATOM 806 C C . ASP A 1 98 ? -0.029 -20.469 -2.131 1.00 85.38 98 ASP A C 1
ATOM 808 O O . ASP A 1 98 ? 1.041 -20.615 -1.543 1.00 85.38 98 ASP A O 1
ATOM 812 N N . LEU A 1 99 ? -0.084 -20.119 -3.423 1.00 86.56 99 LEU A N 1
ATOM 813 C CA . LEU A 1 99 ? 1.110 -19.921 -4.251 1.00 86.56 99 LEU A CA 1
ATOM 814 C C . LEU A 1 99 ? 1.979 -18.765 -3.743 1.00 86.56 99 LEU A C 1
ATOM 816 O O . LEU A 1 99 ? 3.195 -18.908 -3.630 1.00 86.56 99 LEU A O 1
ATOM 820 N N . ILE A 1 100 ? 1.367 -17.627 -3.399 1.00 88.00 100 ILE A N 1
ATOM 821 C CA . ILE A 1 100 ? 2.076 -16.480 -2.815 1.00 88.00 100 ILE A CA 1
ATOM 822 C C . ILE A 1 100 ? 2.785 -16.886 -1.515 1.00 88.00 100 ILE A C 1
ATOM 824 O O . ILE A 1 100 ? 3.938 -16.508 -1.307 1.00 88.00 100 ILE A O 1
ATOM 828 N N . LEU A 1 101 ? 2.124 -17.656 -0.644 1.00 88.19 101 LEU A N 1
ATOM 829 C CA . LEU A 1 101 ? 2.720 -18.113 0.612 1.00 88.19 101 LEU A CA 1
ATOM 830 C C . LEU A 1 101 ? 3.898 -19.054 0.385 1.00 88.19 101 LEU A C 1
ATOM 832 O O . LEU A 1 101 ? 4.954 -18.840 0.979 1.00 88.19 101 LEU A O 1
ATOM 836 N N . ASP A 1 102 ? 3.751 -20.046 -0.493 1.00 87.94 102 ASP A N 1
ATOM 837 C CA . ASP A 1 102 ? 4.849 -20.945 -0.858 1.00 87.94 102 ASP A CA 1
ATOM 838 C C . ASP A 1 102 ? 6.059 -20.138 -1.349 1.00 87.94 102 ASP A C 1
ATOM 840 O O . ASP A 1 102 ? 7.188 -20.335 -0.898 1.00 87.94 102 ASP A O 1
ATOM 844 N N . HIS A 1 103 ? 5.818 -19.138 -2.194 1.00 86.25 103 HIS A N 1
ATOM 845 C CA . HIS A 1 103 ? 6.854 -18.252 -2.709 1.00 86.25 103 HIS A CA 1
ATOM 846 C C . HIS A 1 103 ? 7.524 -17.380 -1.647 1.00 86.25 103 HIS A C 1
ATOM 848 O O . HIS A 1 103 ? 8.748 -17.227 -1.680 1.00 86.25 103 HIS A O 1
ATOM 854 N N . LEU A 1 104 ? 6.755 -16.827 -0.709 1.00 86.88 104 LEU A N 1
ATOM 855 C CA . LEU A 1 104 ? 7.287 -16.099 0.442 1.00 86.88 104 LEU A CA 1
ATOM 856 C C . LEU A 1 104 ? 8.228 -16.999 1.254 1.00 86.88 104 LEU A C 1
ATOM 858 O O . LEU A 1 104 ? 9.363 -16.604 1.517 1.00 86.88 104 LEU A O 1
ATOM 862 N N . PHE A 1 105 ? 7.798 -18.222 1.585 1.00 86.00 105 PHE A N 1
ATOM 863 C CA . PHE A 1 105 ? 8.579 -19.167 2.392 1.00 86.00 105 PHE A CA 1
ATOM 864 C C . PHE A 1 105 ? 9.817 -19.730 1.681 1.00 86.00 105 PHE A C 1
ATOM 866 O O . PHE A 1 105 ? 10.799 -20.068 2.342 1.00 86.00 105 PHE A O 1
ATOM 873 N N . GLU A 1 106 ? 9.783 -19.854 0.354 1.00 86.19 106 GLU A N 1
ATOM 874 C CA . GLU A 1 106 ? 10.921 -20.311 -0.453 1.00 86.19 106 GLU A CA 1
ATOM 875 C C . GLU A 1 106 ? 11.951 -19.207 -0.731 1.00 86.19 106 GLU A C 1
ATOM 877 O O . GLU A 1 106 ? 13.089 -19.498 -1.113 1.00 86.19 106 GLU A O 1
ATOM 882 N N . SER A 1 107 ? 11.568 -17.941 -0.561 1.00 81.62 107 SER A N 1
ATOM 883 C CA . SER A 1 107 ? 12.439 -16.796 -0.812 1.00 81.62 107 SER A CA 1
ATOM 884 C C . SER A 1 107 ? 13.400 -16.511 0.349 1.00 81.62 107 SER A C 1
ATOM 886 O O . SER A 1 107 ? 13.257 -17.026 1.456 1.00 81.62 107 SER A O 1
ATOM 888 N N . SER A 1 108 ? 14.394 -15.647 0.111 1.00 81.12 108 SER A N 1
ATOM 889 C CA . SER A 1 108 ? 15.244 -15.104 1.180 1.00 81.12 108 SER A CA 1
ATOM 890 C C . SER A 1 108 ? 14.668 -13.827 1.807 1.00 81.12 108 SER A C 1
ATOM 892 O O . SER A 1 108 ? 15.424 -13.062 2.403 1.00 81.12 108 SER A O 1
ATOM 894 N N . PHE A 1 109 ? 13.385 -13.535 1.582 1.00 82.38 109 PHE A N 1
ATOM 895 C CA . PHE A 1 109 ? 12.715 -12.366 2.137 1.00 82.38 109 PHE A CA 1
ATOM 896 C C . PHE A 1 109 ? 12.441 -12.581 3.629 1.00 82.38 109 PHE A C 1
ATOM 898 O O . PHE A 1 109 ? 11.820 -13.567 4.026 1.00 82.38 109 PHE A O 1
ATOM 905 N N . ASP A 1 110 ? 12.892 -11.638 4.454 1.00 79.38 110 ASP A N 1
ATOM 906 C CA . ASP A 1 110 ? 12.592 -11.632 5.881 1.00 79.38 110 ASP A CA 1
ATOM 907 C C . ASP A 1 110 ? 11.238 -10.951 6.109 1.00 79.38 110 ASP A C 1
ATOM 909 O O . ASP A 1 110 ? 11.099 -9.738 5.954 1.00 79.38 110 ASP A O 1
ATOM 913 N N . VAL A 1 111 ? 10.243 -11.747 6.497 1.00 76.25 111 VAL A N 1
ATOM 914 C CA . VAL A 1 111 ? 8.905 -11.265 6.860 1.00 76.25 111 VAL A CA 1
ATOM 915 C C . VAL A 1 111 ? 8.997 -10.302 8.048 1.00 76.25 111 VAL A C 1
ATOM 917 O O . VAL A 1 111 ? 9.718 -10.560 9.018 1.00 76.25 111 VAL A O 1
ATOM 920 N N . THR A 1 112 ? 8.231 -9.210 8.008 1.00 69.94 112 THR A N 1
ATOM 921 C CA . THR A 1 112 ? 8.166 -8.252 9.115 1.00 69.94 112 THR A CA 1
ATOM 922 C C . THR A 1 112 ? 7.607 -8.942 10.362 1.00 69.94 112 THR A C 1
ATOM 924 O O . THR A 1 112 ? 6.465 -9.387 10.369 1.00 69.94 112 THR A O 1
ATOM 927 N N . PHE A 1 113 ? 8.416 -9.032 11.426 1.00 60.81 113 PHE A N 1
ATOM 928 C CA . PHE A 1 113 ? 8.134 -9.858 12.615 1.00 60.81 113 PHE A CA 1
ATOM 929 C C . PHE A 1 113 ? 6.834 -9.495 13.353 1.00 60.81 113 PHE A C 1
ATOM 931 O O . PHE A 1 113 ? 6.248 -10.346 14.021 1.00 60.81 113 PHE A O 1
ATOM 938 N N . ASP A 1 114 ? 6.395 -8.242 13.237 1.00 76.81 114 ASP A N 1
ATOM 939 C CA . ASP A 1 114 ? 5.191 -7.734 13.902 1.00 76.81 114 ASP A CA 1
ATOM 940 C C . ASP A 1 114 ? 3.903 -7.993 13.095 1.00 76.81 114 ASP A C 1
ATOM 942 O O . ASP A 1 114 ? 2.807 -7.750 13.596 1.00 76.81 114 ASP A O 1
ATOM 946 N N . GLU A 1 115 ? 4.021 -8.520 11.873 1.00 83.31 115 GLU A N 1
ATOM 947 C CA . GLU A 1 115 ? 2.910 -8.786 10.961 1.00 83.31 115 GLU A CA 1
ATOM 948 C C . GLU A 1 115 ? 2.787 -10.286 10.658 1.00 83.31 115 GLU A C 1
ATOM 950 O O . GLU A 1 115 ? 3.778 -11.012 10.558 1.00 83.31 115 GLU A O 1
ATOM 955 N N . ALA A 1 116 ? 1.558 -10.768 10.463 1.00 86.69 116 ALA A N 1
ATOM 956 C CA . ALA A 1 116 ? 1.340 -12.144 10.014 1.00 86.69 116 ALA A CA 1
ATOM 957 C C . ALA A 1 116 ? 1.949 -12.349 8.608 1.00 86.69 116 ALA A C 1
ATOM 959 O O . ALA A 1 116 ? 1.831 -11.440 7.781 1.00 86.69 116 ALA A O 1
ATOM 960 N N . PRO A 1 117 ? 2.566 -13.507 8.291 1.00 88.00 117 PRO A N 1
ATOM 961 C CA . PRO A 1 117 ? 3.182 -13.751 6.980 1.00 88.00 117 PRO A CA 1
ATOM 962 C C . PRO A 1 117 ? 2.251 -13.468 5.801 1.00 88.00 117 PRO A C 1
ATOM 964 O O . PRO A 1 117 ? 2.668 -12.923 4.785 1.00 88.00 117 PRO A O 1
ATOM 967 N N . GLU A 1 118 ? 0.973 -13.783 5.972 1.00 91.81 118 GLU A N 1
ATOM 968 C CA . GLU A 1 118 ? -0.074 -13.585 4.986 1.00 91.81 118 GLU A CA 1
ATOM 969 C C . GLU A 1 118 ? -0.667 -12.161 4.963 1.00 91.81 118 GLU A C 1
ATOM 971 O O . GLU A 1 118 ? -1.732 -11.954 4.385 1.00 91.81 118 GLU A O 1
ATOM 976 N N . SER A 1 119 ? -0.048 -11.166 5.607 1.00 93.50 119 SER A N 1
ATOM 977 C CA . SER A 1 119 ? -0.542 -9.784 5.593 1.00 93.50 119 SER A CA 1
ATOM 978 C C . SER A 1 119 ? -0.320 -9.106 4.235 1.00 93.50 119 SER A C 1
ATOM 980 O O . SER A 1 119 ? 0.674 -9.339 3.547 1.00 93.50 119 SER A O 1
ATOM 982 N N . ILE A 1 120 ? -1.226 -8.204 3.852 1.00 95.38 120 ILE A N 1
ATOM 983 C CA . ILE A 1 120 ? -1.085 -7.355 2.656 1.00 95.38 120 ILE A CA 1
ATOM 984 C C . ILE A 1 120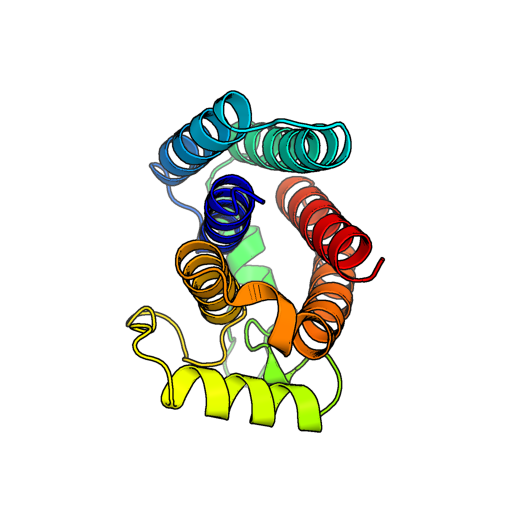 ? 0.192 -6.500 2.735 1.00 95.38 120 ILE A C 1
ATOM 986 O O . ILE A 1 120 ? 0.807 -6.219 1.709 1.00 95.38 120 ILE A O 1
ATOM 990 N N . ILE A 1 121 ? 0.617 -6.117 3.944 1.00 95.19 121 ILE A N 1
ATOM 991 C CA . ILE A 1 121 ? 1.868 -5.381 4.181 1.00 95.19 121 ILE A CA 1
ATOM 992 C C . ILE A 1 121 ? 3.063 -6.241 3.749 1.00 95.19 121 ILE A C 1
ATOM 994 O O . ILE A 1 121 ? 3.853 -5.812 2.911 1.00 95.19 121 ILE A O 1
ATOM 998 N N . ASN A 1 122 ? 3.139 -7.487 4.228 1.00 93.44 122 ASN A N 1
ATOM 999 C CA . ASN A 1 122 ? 4.202 -8.419 3.849 1.00 93.44 122 ASN A CA 1
ATOM 1000 C C . ASN A 1 122 ? 4.149 -8.793 2.363 1.00 93.44 122 ASN A C 1
ATOM 1002 O O . ASN A 1 122 ? 5.194 -8.966 1.741 1.00 93.44 122 ASN A O 1
ATOM 1006 N N . LEU A 1 123 ? 2.957 -8.856 1.764 1.00 94.38 123 LEU A N 1
ATOM 1007 C CA . LEU A 1 123 ? 2.817 -9.024 0.319 1.00 94.38 123 LEU A CA 1
ATOM 1008 C C . LEU A 1 123 ? 3.446 -7.855 -0.450 1.00 94.38 123 LEU A C 1
ATOM 1010 O O . LEU A 1 123 ? 4.223 -8.077 -1.372 1.00 94.38 123 LEU A O 1
ATOM 1014 N N . LEU A 1 124 ? 3.153 -6.609 -0.074 1.00 95.56 124 LEU A N 1
ATOM 1015 C CA . LEU A 1 124 ? 3.751 -5.435 -0.717 1.00 95.56 124 LEU A CA 1
ATOM 1016 C C . LEU A 1 124 ? 5.269 -5.383 -0.503 1.00 95.56 124 LEU A C 1
ATOM 1018 O O . LEU A 1 124 ? 6.008 -5.106 -1.446 1.00 95.56 124 LEU A O 1
ATOM 1022 N N . ASP A 1 125 ? 5.751 -5.702 0.698 1.00 93.88 125 ASP A N 1
ATOM 1023 C CA . ASP A 1 125 ? 7.187 -5.772 0.985 1.00 93.88 125 ASP A CA 1
ATOM 1024 C C . ASP A 1 125 ? 7.887 -6.885 0.186 1.00 93.88 125 ASP A C 1
ATOM 1026 O O . ASP A 1 125 ? 9.021 -6.708 -0.262 1.00 93.88 125 ASP A O 1
ATOM 1030 N N . TYR A 1 126 ? 7.207 -8.000 -0.079 1.00 92.50 126 TYR A N 1
ATOM 1031 C CA . TYR A 1 126 ? 7.730 -9.049 -0.947 1.00 92.50 126 TYR A CA 1
ATOM 1032 C C . TYR A 1 126 ? 7.860 -8.592 -2.402 1.00 92.50 126 TYR A C 1
ATOM 1034 O O . TYR A 1 126 ? 8.893 -8.827 -3.024 1.00 92.50 126 TYR A O 1
ATOM 1042 N N . TYR A 1 127 ? 6.879 -7.864 -2.945 1.00 92.69 127 TYR A N 1
ATOM 1043 C CA . TYR A 1 127 ? 7.004 -7.292 -4.296 1.00 92.69 127 TYR A CA 1
ATOM 1044 C C . TYR A 1 127 ? 8.018 -6.146 -4.354 1.00 92.69 127 TYR A C 1
ATOM 1046 O O . TYR A 1 127 ? 8.665 -5.955 -5.383 1.00 92.69 127 TYR A O 1
ATOM 1054 N N . CYS A 1 128 ? 8.234 -5.436 -3.245 1.00 92.56 128 CYS A N 1
ATOM 1055 C CA . CYS A 1 128 ? 9.372 -4.536 -3.091 1.00 92.56 128 CYS A CA 1
ATOM 1056 C C . CYS A 1 128 ? 10.699 -5.298 -3.230 1.00 92.56 128 CYS A C 1
ATOM 1058 O O . CYS A 1 128 ? 11.547 -4.898 -4.025 1.00 92.56 128 CYS A O 1
ATOM 1060 N N . TYR A 1 129 ? 10.850 -6.428 -2.532 1.00 91.19 129 TYR A N 1
ATOM 1061 C CA . TYR A 1 129 ? 12.021 -7.299 -2.650 1.00 91.19 129 TYR A CA 1
ATOM 1062 C C . TYR A 1 129 ? 12.207 -7.838 -4.078 1.00 91.19 129 TYR A C 1
ATOM 1064 O O . TYR A 1 129 ? 13.297 -7.716 -4.629 1.00 91.19 129 TYR A O 1
ATOM 1072 N N . LEU A 1 130 ? 11.151 -8.349 -4.722 1.00 90.69 130 LEU A N 1
ATOM 1073 C CA . LEU A 1 130 ? 11.230 -8.844 -6.104 1.00 90.69 130 LEU A CA 1
ATOM 1074 C C . LEU A 1 130 ? 11.597 -7.745 -7.111 1.00 90.69 130 LEU A C 1
ATOM 1076 O O . LEU A 1 130 ? 12.281 -8.012 -8.098 1.00 90.69 130 LEU A O 1
ATOM 1080 N N . ALA A 1 131 ? 11.159 -6.505 -6.876 1.00 90.06 131 ALA A N 1
ATOM 1081 C CA . ALA A 1 131 ? 11.574 -5.361 -7.680 1.00 90.06 131 ALA A CA 1
ATOM 1082 C C . ALA A 1 131 ? 13.074 -5.057 -7.505 1.00 90.06 131 ALA A C 1
ATOM 1084 O O . ALA A 1 131 ? 13.736 -4.700 -8.473 1.00 90.06 131 ALA A O 1
ATOM 1085 N N . GLU A 1 132 ? 13.629 -5.229 -6.302 1.00 88.81 132 GLU A N 1
ATOM 1086 C CA . GLU A 1 132 ? 15.065 -5.051 -6.033 1.00 88.81 132 GLU A CA 1
ATOM 1087 C C . GLU A 1 132 ? 15.932 -6.181 -6.623 1.00 88.81 132 GLU A C 1
ATOM 1089 O O . GLU A 1 132 ? 17.110 -5.952 -6.905 1.00 88.81 132 GLU A O 1
ATOM 1094 N N . THR A 1 133 ? 15.371 -7.381 -6.830 1.00 86.62 133 THR A N 1
ATOM 1095 C CA . THR A 1 133 ? 16.075 -8.530 -7.436 1.00 86.62 133 THR A CA 1
ATOM 1096 C C . THR A 1 133 ? 15.831 -8.708 -8.936 1.00 86.62 133 THR A C 1
ATOM 1098 O O . THR A 1 133 ? 16.384 -9.634 -9.521 1.00 86.62 133 THR A O 1
ATOM 1101 N N . ASP A 1 134 ? 15.060 -7.816 -9.571 1.00 80.44 134 ASP A N 1
ATOM 1102 C CA . ASP A 1 134 ? 14.643 -7.887 -10.982 1.00 80.44 134 ASP A CA 1
ATOM 1103 C C . ASP A 1 134 ? 13.770 -9.113 -11.356 1.00 80.44 134 ASP A C 1
ATOM 1105 O O . ASP A 1 134 ? 13.603 -9.419 -12.538 1.00 80.44 134 ASP A O 1
ATOM 1109 N N . ASP A 1 135 ? 13.129 -9.763 -10.377 1.00 80.94 135 ASP A N 1
ATOM 1110 C CA . ASP A 1 135 ? 12.305 -10.976 -10.562 1.00 80.94 135 ASP A CA 1
ATOM 1111 C C . ASP A 1 135 ? 10.784 -10.702 -10.567 1.00 80.94 135 ASP A C 1
ATOM 1113 O O . ASP A 1 135 ? 9.961 -11.618 -10.535 1.00 80.94 135 ASP A O 1
ATOM 1117 N N . ILE A 1 136 ? 10.379 -9.430 -10.619 1.00 78.00 136 ILE A N 1
ATOM 1118 C CA . ILE A 1 136 ? 8.983 -8.996 -10.439 1.00 78.00 136 ILE A CA 1
ATOM 1119 C C . ILE A 1 136 ? 7.983 -9.619 -11.433 1.00 78.00 136 ILE A C 1
ATOM 1121 O O . ILE A 1 136 ? 6.819 -9.820 -11.094 1.00 78.00 136 ILE A O 1
ATOM 1125 N N . LEU A 1 137 ? 8.420 -9.936 -12.656 1.00 72.12 137 LEU A N 1
ATOM 1126 C CA . LEU A 1 137 ? 7.533 -10.309 -13.765 1.00 72.12 137 LEU A CA 1
ATOM 1127 C C . LEU A 1 137 ? 6.939 -11.718 -13.654 1.00 72.12 137 LEU A C 1
ATOM 1129 O O . LEU A 1 137 ? 5.905 -11.980 -14.264 1.00 72.12 137 LEU A O 1
ATOM 1133 N N . GLU A 1 138 ? 7.565 -12.637 -12.914 1.00 67.81 138 GLU A N 1
ATOM 1134 C CA . GLU A 1 138 ? 7.145 -14.047 -12.932 1.00 67.81 138 GLU A CA 1
ATOM 1135 C C . GLU A 1 138 ? 5.817 -14.305 -12.204 1.00 67.81 138 GLU A C 1
ATOM 1137 O O . GLU A 1 138 ? 5.256 -15.388 -12.345 1.00 67.81 138 GLU A O 1
ATOM 1142 N N . ARG A 1 139 ? 5.323 -13.346 -11.406 1.00 72.75 139 ARG A N 1
ATOM 1143 C CA . ARG A 1 139 ? 4.281 -13.599 -10.389 1.00 72.75 139 ARG A CA 1
ATOM 1144 C C . ARG A 1 139 ? 3.259 -12.467 -10.274 1.00 72.75 139 ARG A C 1
ATOM 1146 O O . ARG A 1 139 ? 2.667 -12.253 -9.225 1.00 72.75 139 ARG A O 1
ATOM 1153 N N . LEU A 1 140 ? 3.082 -11.662 -11.322 1.00 85.62 140 LEU A N 1
ATOM 1154 C CA . LEU A 1 140 ? 2.228 -10.468 -11.254 1.00 85.62 140 LEU A CA 1
ATOM 1155 C C . LEU A 1 140 ? 0.731 -10.789 -11.172 1.00 85.62 140 LEU A C 1
ATOM 1157 O O . LEU A 1 140 ? -0.010 -10.023 -10.564 1.00 85.62 140 LEU A O 1
ATOM 1161 N N . SER A 1 141 ? 0.273 -11.899 -11.755 1.00 87.44 141 SER A N 1
ATOM 1162 C CA . SER A 1 141 ? -1.156 -12.222 -11.869 1.00 87.44 141 SER A CA 1
ATOM 1163 C C . SER A 1 141 ? -1.858 -12.381 -10.522 1.00 87.44 141 SER A C 1
ATOM 1165 O O . SER A 1 141 ? -2.918 -11.793 -10.301 1.00 87.44 141 SER A O 1
ATOM 1167 N N . GLU A 1 142 ? -1.255 -13.150 -9.623 1.00 88.88 142 GLU A N 1
ATOM 1168 C CA . GLU A 1 142 ? -1.763 -13.471 -8.293 1.00 88.88 142 GLU A CA 1
ATOM 1169 C C . GLU A 1 142 ? -1.819 -12.197 -7.442 1.00 88.88 142 GLU A C 1
ATOM 1171 O O . GLU A 1 142 ? -2.845 -11.866 -6.844 1.00 88.88 142 GLU A O 1
ATOM 1176 N N . PHE A 1 143 ? -0.738 -11.416 -7.475 1.00 91.56 143 PHE A N 1
ATOM 1177 C CA . PHE A 1 143 ? -0.643 -10.137 -6.779 1.00 91.56 143 PHE A CA 1
ATOM 1178 C C . PHE A 1 143 ? -1.644 -9.107 -7.284 1.00 91.56 143 PHE A C 1
ATOM 1180 O O . PHE A 1 143 ? -2.341 -8.492 -6.482 1.00 91.56 143 PHE A O 1
ATOM 1187 N N . VAL A 1 144 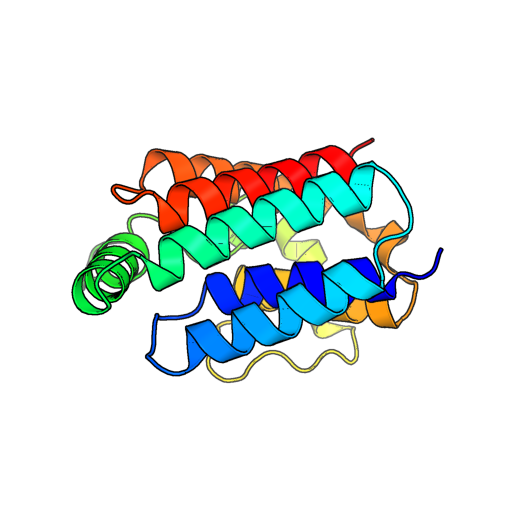? -1.773 -8.948 -8.602 1.00 93.50 144 VAL A N 1
ATOM 1188 C CA . VAL A 1 144 ? -2.756 -8.047 -9.212 1.00 93.50 144 VAL A CA 1
ATOM 1189 C C . VAL A 1 144 ? -4.173 -8.428 -8.786 1.00 93.50 144 VAL A C 1
ATOM 1191 O O . VAL A 1 144 ? -4.966 -7.538 -8.468 1.00 93.50 144 VAL A O 1
ATOM 1194 N N . SER A 1 145 ? -4.500 -9.726 -8.759 1.00 92.69 145 SER A N 1
ATOM 1195 C CA . SER A 1 145 ? -5.825 -10.190 -8.336 1.00 92.69 145 SER A CA 1
ATOM 1196 C C . SER A 1 145 ? -6.109 -9.822 -6.881 1.00 92.69 145 SER A C 1
ATOM 1198 O O . SER A 1 145 ? -7.157 -9.247 -6.588 1.00 92.69 145 SER A O 1
ATOM 1200 N N . VAL A 1 146 ? -5.170 -10.108 -5.976 1.00 94.50 146 VAL A N 1
ATOM 1201 C CA . VAL A 1 146 ? -5.284 -9.750 -4.557 1.00 94.50 146 VAL A CA 1
ATOM 1202 C C . VAL A 1 146 ? -5.412 -8.237 -4.383 1.00 94.50 146 VAL A C 1
ATOM 1204 O O . VAL A 1 146 ? -6.278 -7.767 -3.643 1.00 94.50 146 VAL A O 1
ATOM 1207 N N . LEU A 1 147 ? -4.568 -7.461 -5.068 1.00 95.12 147 LEU A N 1
ATOM 1208 C CA . LEU A 1 147 ? -4.480 -6.020 -4.868 1.00 95.12 147 LEU A CA 1
ATOM 1209 C C . LEU A 1 147 ? -5.736 -5.294 -5.357 1.00 95.12 147 LEU A C 1
ATOM 1211 O O . LEU A 1 147 ? -6.189 -4.361 -4.692 1.00 95.12 147 LEU A O 1
ATOM 1215 N N . LYS A 1 148 ? -6.343 -5.738 -6.466 1.00 95.38 148 LYS A N 1
ATOM 1216 C CA . LYS A 1 148 ? -7.630 -5.209 -6.957 1.00 95.38 148 LYS A CA 1
ATOM 1217 C C . LYS A 1 148 ? -8.756 -5.446 -5.955 1.00 95.38 148 LYS A C 1
ATOM 1219 O O . LYS A 1 148 ? -9.445 -4.502 -5.575 1.00 95.38 148 LYS A O 1
ATOM 1224 N N . ASP A 1 149 ? -8.898 -6.675 -5.471 1.00 95.69 149 ASP A N 1
ATOM 1225 C CA . ASP A 1 149 ? -9.954 -7.025 -4.518 1.00 95.69 149 ASP A CA 1
ATOM 1226 C C . ASP A 1 149 ? -9.784 -6.298 -3.174 1.00 95.69 149 ASP A C 1
ATOM 1228 O O . ASP A 1 149 ? -10.754 -5.775 -2.613 1.00 95.69 149 ASP A O 1
ATOM 1232 N N . PHE A 1 150 ? -8.553 -6.244 -2.655 1.00 97.50 150 PHE A N 1
ATOM 1233 C CA . PHE A 1 150 ? -8.240 -5.538 -1.414 1.00 97.50 150 PHE A CA 1
ATOM 1234 C C . PHE A 1 150 ? -8.489 -4.035 -1.546 1.00 97.50 150 PHE A C 1
ATOM 1236 O O . PHE A 1 150 ? -9.190 -3.451 -0.718 1.00 97.50 150 PHE A O 1
ATOM 1243 N N . SER A 1 151 ? -7.951 -3.406 -2.593 1.00 97.94 151 SER A N 1
ATOM 1244 C CA . SER A 1 151 ? -8.087 -1.963 -2.803 1.00 97.94 151 SER A CA 1
ATOM 1245 C C . SER A 1 151 ? -9.542 -1.548 -3.002 1.00 97.94 151 SER A C 1
ATOM 1247 O O . SER A 1 151 ? -9.978 -0.555 -2.418 1.00 97.94 151 SER A O 1
ATOM 1249 N N . GLN A 1 152 ? -10.334 -2.330 -3.738 1.00 97.94 152 GLN A N 1
ATOM 1250 C CA . GLN A 1 152 ? -11.754 -2.049 -3.897 1.00 97.94 152 GLN A CA 1
ATOM 1251 C C . GLN A 1 152 ? -12.497 -2.091 -2.555 1.00 97.94 152 GLN A C 1
ATOM 1253 O O . GLN A 1 152 ? -13.201 -1.137 -2.214 1.00 97.94 152 GLN A O 1
ATOM 1258 N N . LYS A 1 153 ? -12.304 -3.146 -1.757 1.00 97.75 153 LYS A N 1
ATOM 1259 C CA . LYS A 1 153 ? -12.935 -3.241 -0.434 1.00 97.75 153 LYS A CA 1
ATOM 1260 C C . LYS A 1 153 ? -12.460 -2.127 0.496 1.00 97.75 153 LYS A C 1
ATOM 1262 O O . LYS A 1 153 ? -13.296 -1.516 1.157 1.00 97.75 153 LYS A O 1
ATOM 1267 N N . LEU A 1 154 ? -11.162 -1.803 0.503 1.00 98.50 154 LEU A N 1
ATOM 1268 C CA . LEU A 1 154 ? -10.615 -0.678 1.265 1.00 98.50 154 LEU A CA 1
ATOM 1269 C C . LEU A 1 154 ? -11.329 0.627 0.911 1.00 98.50 154 LEU A C 1
ATOM 1271 O O . LEU A 1 154 ? -11.756 1.350 1.810 1.00 98.50 154 LEU A O 1
ATOM 1275 N N . TYR A 1 155 ? -11.514 0.913 -0.377 1.00 98.50 155 TYR A N 1
ATOM 1276 C CA . TYR A 1 155 ? -12.225 2.108 -0.821 1.00 98.50 155 TYR A CA 1
ATOM 1277 C C . TYR A 1 155 ? -13.675 2.148 -0.319 1.00 98.50 155 TYR A C 1
ATOM 1279 O O . TYR A 1 155 ? -14.140 3.188 0.153 1.00 98.50 155 TYR A O 1
ATOM 1287 N N . GLU A 1 156 ? -14.381 1.020 -0.421 1.00 98.12 156 GLU A N 1
ATOM 1288 C CA . GLU A 1 156 ? -15.791 0.886 -0.043 1.00 98.12 156 GLU A CA 1
ATOM 1289 C C . GLU A 1 156 ? -16.014 1.058 1.461 1.00 98.12 156 GLU A C 1
ATOM 1291 O O . GLU A 1 156 ? -16.975 1.716 1.866 1.00 98.12 156 GLU A O 1
ATOM 1296 N N . VAL A 1 157 ? -15.132 0.492 2.292 1.00 97.62 157 VAL A N 1
ATOM 1297 C CA . VAL A 1 157 ? -15.290 0.553 3.750 1.00 97.62 157 VAL A CA 1
ATOM 1298 C C . VAL A 1 157 ? -14.746 1.838 4.365 1.00 97.62 157 VAL A C 1
ATOM 1300 O O . VAL A 1 157 ? -15.125 2.148 5.493 1.00 97.62 157 VAL A O 1
ATOM 1303 N N . SER A 1 158 ? -13.871 2.574 3.675 1.00 98.00 158 SER A N 1
ATOM 1304 C CA . SER A 1 158 ? -13.201 3.763 4.215 1.00 98.00 158 SER A CA 1
ATOM 1305 C C . SER A 1 158 ? -14.125 4.977 4.314 1.00 98.00 158 SER A C 1
ATOM 1307 O O . SER A 1 158 ? -14.822 5.355 3.370 1.00 98.00 158 SER A O 1
ATOM 1309 N N . ASN A 1 159 ? -14.049 5.681 5.437 1.00 98.00 159 ASN A N 1
ATOM 1310 C CA . ASN A 1 159 ? -14.782 6.915 5.699 1.00 98.00 159 ASN A CA 1
ATOM 1311 C C . ASN A 1 159 ? -13.950 8.172 5.439 1.00 98.00 159 ASN A C 1
ATOM 1313 O O . ASN A 1 159 ? -14.524 9.232 5.188 1.00 98.00 159 ASN A O 1
ATOM 1317 N N . ILE A 1 160 ? -12.620 8.063 5.455 1.00 98.00 160 ILE A N 1
ATOM 1318 C CA . ILE A 1 160 ? -11.709 9.201 5.281 1.00 98.00 160 ILE A CA 1
ATOM 1319 C C . ILE A 1 160 ? -10.994 9.153 3.932 1.00 98.00 160 ILE A C 1
ATOM 1321 O O . ILE A 1 160 ? -10.834 8.093 3.326 1.00 98.00 160 ILE A O 1
ATOM 1325 N N . ASN A 1 161 ? -10.552 10.317 3.459 1.00 98.25 161 ASN A N 1
ATOM 1326 C CA . ASN A 1 161 ? -9.944 10.435 2.134 1.00 98.25 161 ASN A CA 1
ATOM 1327 C C . ASN A 1 161 ? -8.561 9.782 2.051 1.00 98.25 161 ASN A C 1
ATOM 1329 O O . ASN A 1 161 ? -8.245 9.229 1.007 1.00 98.25 161 ASN A O 1
ATOM 1333 N N . PHE A 1 162 ? -7.785 9.764 3.142 1.00 98.44 162 PHE A N 1
ATOM 1334 C CA . PHE A 1 162 ? -6.478 9.101 3.177 1.00 98.44 162 PHE A CA 1
ATOM 1335 C C . PHE A 1 162 ? -6.551 7.647 2.680 1.00 98.44 162 PHE A C 1
ATOM 1337 O O . PHE A 1 162 ? -5.916 7.307 1.685 1.00 98.44 162 PHE A O 1
ATOM 1344 N N . TYR A 1 163 ? -7.390 6.807 3.297 1.00 98.56 163 TYR A N 1
ATOM 1345 C CA . TYR A 1 163 ? -7.524 5.408 2.879 1.00 98.56 163 TYR A CA 1
ATOM 1346 C C . TYR A 1 163 ? -8.205 5.239 1.514 1.00 98.56 163 TYR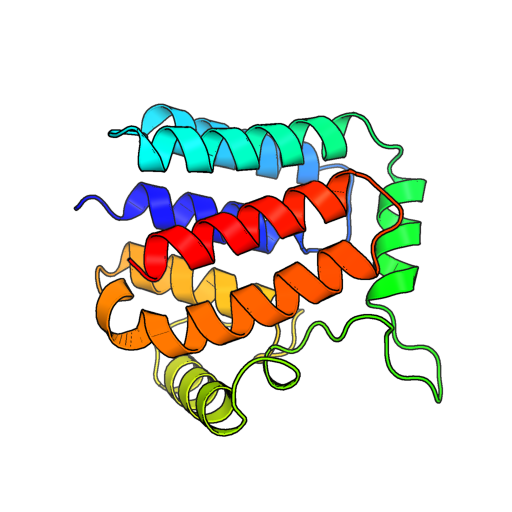 A C 1
ATOM 1348 O O . TYR A 1 163 ? -7.928 4.271 0.809 1.00 98.56 163 TYR A O 1
ATOM 1356 N N . LYS A 1 164 ? -9.049 6.191 1.091 1.00 98.62 164 LYS A N 1
ATOM 1357 C CA . LYS A 1 164 ? -9.631 6.186 -0.261 1.00 98.62 164 LYS A CA 1
ATOM 1358 C C . LYS A 1 164 ? -8.592 6.458 -1.340 1.00 98.62 164 LYS A C 1
ATOM 1360 O O . LYS A 1 164 ? -8.606 5.778 -2.359 1.00 98.62 164 LYS A O 1
ATOM 1365 N N . GLU A 1 165 ? -7.700 7.421 -1.135 1.00 98.50 165 GLU A N 1
ATOM 1366 C CA . GLU A 1 165 ? -6.592 7.658 -2.063 1.00 98.50 165 GLU A CA 1
ATOM 1367 C C . GLU A 1 165 ? -5.577 6.517 -2.021 1.00 98.50 165 GLU A C 1
ATOM 1369 O O . GLU A 1 165 ? -5.069 6.117 -3.068 1.00 98.50 165 GLU A O 1
ATOM 1374 N N . LEU A 1 166 ? -5.350 5.923 -0.843 1.00 98.38 166 LEU A N 1
ATOM 1375 C CA . LEU A 1 166 ? -4.510 4.735 -0.710 1.00 98.38 166 LEU A CA 1
ATOM 1376 C C . LEU A 1 166 ? -5.062 3.590 -1.566 1.00 98.38 166 LEU A C 1
ATOM 1378 O O . LEU A 1 166 ? -4.335 3.015 -2.371 1.00 98.38 166 LEU A O 1
ATOM 1382 N N . ALA A 1 167 ? -6.364 3.321 -1.459 1.00 98.62 167 ALA A N 1
ATOM 1383 C CA . ALA A 1 167 ? -7.053 2.335 -2.280 1.00 98.62 167 ALA A CA 1
ATOM 1384 C C . ALA A 1 167 ? -6.951 2.633 -3.783 1.00 98.62 167 ALA A C 1
ATOM 1386 O O . ALA A 1 167 ? -6.621 1.742 -4.560 1.00 98.62 167 ALA A O 1
ATOM 1387 N N . LYS A 1 168 ? -7.193 3.879 -4.210 1.00 98.44 168 LYS A N 1
ATOM 1388 C CA . LYS A 1 168 ? -7.065 4.255 -5.628 1.00 98.44 168 LYS A CA 1
ATOM 1389 C C . LYS A 1 168 ? -5.655 4.015 -6.154 1.00 98.44 168 LYS A C 1
ATOM 1391 O O . LYS A 1 168 ? -5.513 3.460 -7.234 1.00 98.44 168 LYS A O 1
ATOM 1396 N N . GLY A 1 169 ? -4.636 4.394 -5.385 1.00 98.12 169 GLY A N 1
ATOM 1397 C CA . GLY A 1 169 ? -3.241 4.188 -5.756 1.00 98.12 169 GLY A CA 1
ATOM 1398 C C . GLY A 1 169 ? -2.864 2.711 -5.887 1.00 98.12 169 GLY A C 1
ATOM 1399 O O . GLY A 1 169 ? -2.262 2.317 -6.880 1.00 98.12 169 GLY A O 1
ATOM 1400 N N . LEU A 1 170 ? -3.293 1.874 -4.937 1.00 98.12 170 LEU A N 1
ATOM 1401 C CA . LEU A 1 170 ? -3.117 0.420 -5.023 1.00 98.12 170 LEU A CA 1
ATOM 1402 C C . LEU A 1 170 ? -3.819 -0.182 -6.247 1.00 98.12 170 LEU A C 1
ATOM 1404 O O . LEU A 1 170 ? -3.253 -1.030 -6.935 1.00 98.12 170 LEU A O 1
ATOM 1408 N N . ASN A 1 171 ? -5.041 0.265 -6.535 1.00 97.38 171 ASN A N 1
ATOM 1409 C CA . ASN A 1 171 ? -5.780 -0.194 -7.705 1.00 97.38 171 ASN A CA 1
ATOM 1410 C C . ASN A 1 171 ? -5.116 0.251 -9.018 1.00 97.38 171 ASN A C 1
ATOM 1412 O O . ASN A 1 171 ? -5.100 -0.517 -9.976 1.00 97.38 171 ASN A O 1
ATOM 1416 N N . GLU A 1 172 ? -4.541 1.456 -9.060 1.00 97.12 172 GLU A N 1
ATOM 1417 C CA . GLU A 1 172 ? -3.803 1.951 -10.226 1.00 97.12 172 GLU A CA 1
ATOM 1418 C C . GLU A 1 172 ? -2.547 1.114 -10.490 1.00 97.12 172 GLU A C 1
ATOM 1420 O O . GLU A 1 172 ? -2.325 0.682 -11.619 1.00 97.12 172 GLU A O 1
ATOM 1425 N N . ILE A 1 173 ? -1.780 0.790 -9.440 1.00 95.44 173 ILE A N 1
ATOM 1426 C CA . ILE A 1 173 ? -0.646 -0.142 -9.534 1.00 95.44 173 ILE A CA 1
ATOM 1427 C C . ILE A 1 173 ? -1.102 -1.473 -10.134 1.00 95.44 173 ILE A C 1
ATOM 1429 O O . ILE A 1 173 ? -0.490 -1.976 -11.073 1.00 95.44 173 ILE A O 1
ATOM 1433 N N . ALA A 1 174 ? -2.200 -2.036 -9.629 1.00 94.56 174 ALA A N 1
ATOM 1434 C CA . ALA A 1 174 ? -2.725 -3.296 -10.137 1.00 94.56 174 ALA A CA 1
ATOM 1435 C C . ALA A 1 174 ? -3.254 -3.197 -11.581 1.00 94.56 174 ALA A C 1
ATOM 1437 O O . ALA A 1 174 ? -3.325 -4.207 -12.280 1.00 94.56 174 ALA A O 1
ATOM 1438 N N . GLY A 1 175 ? -3.682 -2.012 -12.020 1.00 93.75 175 GLY A N 1
ATOM 1439 C CA . GLY A 1 175 ? -4.045 -1.728 -13.406 1.00 93.75 175 GLY A CA 1
ATOM 1440 C C . GLY A 1 175 ? -2.821 -1.769 -14.314 1.00 93.75 175 GLY A C 1
ATOM 1441 O O . GLY A 1 175 ? -2.784 -2.574 -15.236 1.00 93.75 175 GLY A O 1
ATOM 1442 N N . ILE A 1 176 ? -1.799 -0.980 -13.981 1.00 92.12 176 ILE A N 1
ATOM 1443 C CA . ILE A 1 176 ? -0.559 -0.862 -14.760 1.00 92.12 176 ILE A CA 1
ATOM 1444 C C . ILE A 1 176 ? 0.191 -2.193 -14.848 1.00 92.12 176 ILE A C 1
ATOM 1446 O O . ILE A 1 176 ? 0.708 -2.532 -15.903 1.00 92.12 176 ILE A O 1
ATOM 1450 N N . LEU A 1 177 ? 0.237 -2.971 -13.763 1.00 89.88 177 LEU A N 1
ATOM 1451 C CA . LEU A 1 177 ? 0.914 -4.274 -13.753 1.00 89.88 177 LEU A CA 1
ATOM 1452 C C . LEU A 1 177 ? 0.146 -5.380 -14.496 1.00 89.88 177 LEU A C 1
ATOM 1454 O O . LEU A 1 177 ? 0.688 -6.468 -14.687 1.00 89.88 177 LEU A O 1
ATOM 1458 N N . ALA A 1 178 ? -1.118 -5.144 -14.859 1.00 88.38 178 ALA A N 1
ATOM 1459 C CA . ALA A 1 178 ? -1.931 -6.101 -15.606 1.00 88.38 178 ALA A CA 1
ATOM 1460 C C . ALA A 1 178 ? -1.833 -5.933 -17.131 1.00 88.38 178 ALA A C 1
ATOM 1462 O O . ALA A 1 178 ? -2.231 -6.857 -17.847 1.00 88.38 178 ALA A O 1
ATOM 1463 N N . ASP A 1 179 ? -1.369 -4.770 -17.597 1.00 79.56 179 ASP A N 1
ATOM 1464 C CA . ASP A 1 179 ? -1.253 -4.390 -19.012 1.00 79.56 179 ASP A CA 1
ATOM 1465 C C . ASP A 1 179 ? 0.119 -4.770 -19.606 1.00 79.56 179 ASP A C 1
ATOM 1467 O O . ASP A 1 179 ? 0.146 -5.183 -20.793 1.00 79.56 179 ASP A O 1
#